Protein AF-A0A2D4FNZ3-F1 (afdb_monomer)

Nearest PDB structures (foldseek):
  5ulm-assembly2_B  TM=9.571E-01  e=1.641E-10  Homo sapiens
  5ulm-assembly1_A  TM=9.533E-01  e=1.560E-10  Homo sapiens
  8qgy-assembly1_A  TM=8.807E-01  e=3.843E-10  Homo sapiens
  8qgy-assembly1_B  TM=9.400E-01  e=7.751E-09  Homo sapiens
  8xwx-assembly1_C  TM=8.201E-01  e=5.763E-02  Homo sapiens

Organism: Micrurus corallinus (NCBI:txid54390)

Solvent-accessible surface area (backbone atoms only — not comparable to full-atom values): 7012 Å² total; per-residue (Å²): 112,40,65,61,51,40,53,50,45,58,53,36,65,71,38,97,85,47,65,64,50,71,36,61,69,46,39,49,53,40,26,52,22,26,47,71,58,58,52,96,63,24,51,63,51,18,48,53,49,50,53,49,43,62,72,74,40,94,78,68,54,44,64,62,35,35,47,55,11,45,50,26,39,52,54,12,53,75,53,71,73,63,41,60,67,33,42,52,51,13,37,54,25,13,46,54,11,24,74,76,45,81,40,70,69,30,37,53,56,29,45,53,46,44,41,75,71,70,49,47,64,92,76,32,66,64,47,49,60,64,76,105

Sequence (132 aa):
DYDAMVKLVETLEMLPTCDLADQHNIKFHYAFALNRRNIMGDREKALQVMLQVLQTCDHPAPDMFCLCGRIYKDIFLDSGYKDNSSRDKAIEWYRKGFELQSTLYSGINLAVLLIVSGQQFETSMELRKIGK

Secondary structure (DSSP, 8-state):
-HHHHHHHHHHHHT-TT--GGGSHHHHHHHHHHHHHH--TTHHHHHHHHHHHHHHH-SS--HHHHHHHHHHHHHHHHHTTS--HHHHHHHHHHHHHHHHH---HHHHHHHHHHHHHTT--TTT-HHHHHHT-

Mean predicted aligned error: 3.09 Å

Radius of gyration: 16.0 Å; Cα contacts (8 Å, |Δi|>4): 142; chains: 1; bounding box: 38×34×42 Å

Structure (mmCIF, N/CA/C/O backbone):
data_AF-A0A2D4FNZ3-F1
#
_entry.id   AF-A0A2D4FNZ3-F1
#
loop_
_atom_site.group_PDB
_atom_site.id
_atom_site.type_symbol
_atom_site.label_atom_id
_atom_site.label_alt_id
_atom_site.label_comp_id
_atom_site.label_asym_id
_atom_site.label_entity_id
_atom_site.label_seq_id
_atom_site.pdbx_PDB_ins_code
_atom_site.Cartn_x
_atom_site.Cartn_y
_atom_site.Cartn_z
_atom_site.occupancy
_atom_site.B_iso_or_equiv
_atom_site.auth_seq_id
_atom_site.auth_comp_id
_atom_site.auth_asym_id
_atom_site.auth_atom_id
_atom_site.pdbx_PDB_model_num
ATOM 1 N N . ASP A 1 1 ? -5.408 -2.444 -19.108 1.00 90.62 1 ASP A N 1
ATOM 2 C CA . ASP A 1 1 ? -4.946 -3.838 -19.050 1.00 90.62 1 ASP A CA 1
ATOM 3 C C . ASP A 1 1 ? -3.740 -3.892 -18.116 1.00 90.62 1 ASP A C 1
ATOM 5 O O . ASP A 1 1 ? -2.716 -3.302 -18.440 1.00 90.62 1 ASP A O 1
ATOM 9 N N . TYR A 1 2 ? -3.892 -4.470 -16.920 1.00 96.38 2 TYR A N 1
ATOM 10 C CA . TYR A 1 2 ? -2.809 -4.511 -15.926 1.00 96.38 2 TYR A CA 1
ATOM 11 C C . TYR A 1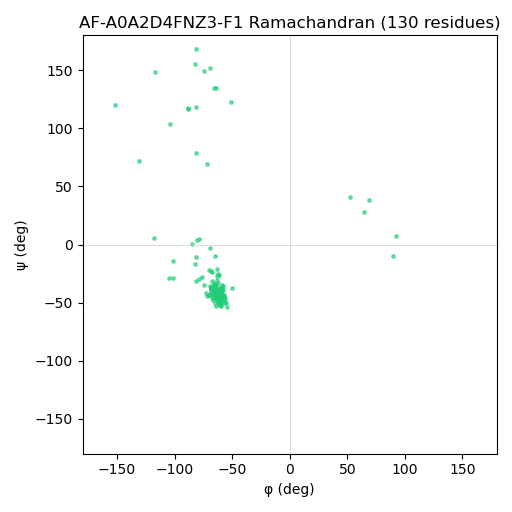 2 ? -1.741 -5.549 -16.264 1.00 96.38 2 TYR A C 1
ATOM 13 O O . TYR A 1 2 ? -0.581 -5.353 -15.915 1.00 96.38 2 TYR A O 1
ATOM 21 N N . ASP A 1 3 ? -2.107 -6.614 -16.978 1.00 96.69 3 ASP A N 1
ATOM 22 C CA . ASP A 1 3 ? -1.149 -7.625 -17.413 1.00 96.69 3 ASP A CA 1
ATOM 23 C C . ASP A 1 3 ? -0.182 -7.041 -18.448 1.00 96.69 3 ASP A C 1
ATOM 25 O O . ASP A 1 3 ? 1.031 -7.201 -18.324 1.00 96.69 3 ASP A O 1
ATOM 29 N N . ALA A 1 4 ? -0.698 -6.252 -19.395 1.00 96.81 4 ALA A N 1
ATOM 30 C CA . ALA A 1 4 ? 0.133 -5.514 -20.343 1.00 96.81 4 ALA A CA 1
ATOM 31 C C . ALA A 1 4 ? 1.091 -4.522 -19.653 1.00 96.81 4 ALA A C 1
ATOM 33 O O . ALA A 1 4 ? 2.252 -4.424 -20.044 1.00 96.81 4 ALA A O 1
ATOM 34 N N . MET A 1 5 ? 0.637 -3.814 -18.608 1.00 97.25 5 MET A N 1
ATOM 35 C CA . MET A 1 5 ? 1.498 -2.905 -17.833 1.00 97.25 5 MET A CA 1
ATOM 36 C C . MET A 1 5 ? 2.624 -3.654 -17.116 1.00 97.25 5 MET A C 1
ATOM 38 O O . MET A 1 5 ? 3.769 -3.213 -17.158 1.00 97.25 5 MET A O 1
ATOM 42 N N . VAL A 1 6 ? 2.307 -4.784 -16.477 1.00 97.44 6 VAL A N 1
ATOM 43 C CA . VAL A 1 6 ? 3.307 -5.614 -15.795 1.00 97.44 6 VAL A CA 1
ATOM 44 C C . VAL A 1 6 ? 4.332 -6.148 -16.793 1.00 97.44 6 VAL A C 1
ATOM 46 O O . VAL A 1 6 ? 5.527 -5.948 -16.593 1.00 97.44 6 VAL A O 1
ATOM 49 N N . LYS A 1 7 ? 3.872 -6.733 -17.907 1.00 97.06 7 LYS A N 1
ATOM 50 C CA . LYS A 1 7 ? 4.746 -7.257 -18.966 1.00 97.06 7 LYS A CA 1
ATOM 51 C C . LYS A 1 7 ? 5.656 -6.190 -19.557 1.00 97.06 7 LYS A C 1
ATOM 53 O O . LYS A 1 7 ? 6.815 -6.478 -19.842 1.00 97.06 7 LYS A O 1
ATOM 58 N N . LEU A 1 8 ? 5.149 -4.970 -19.748 1.00 96.19 8 LEU A N 1
ATOM 59 C CA . LEU A 1 8 ? 5.950 -3.860 -20.255 1.00 96.19 8 LEU A CA 1
ATOM 60 C C . LEU A 1 8 ? 7.123 -3.566 -19.319 1.00 96.19 8 LEU A C 1
ATOM 62 O O . LEU A 1 8 ? 8.260 -3.546 -19.774 1.00 96.19 8 LEU A O 1
ATOM 66 N N . VAL A 1 9 ? 6.858 -3.372 -18.025 1.00 95.69 9 VAL A N 1
ATOM 67 C CA . VAL A 1 9 ? 7.909 -3.032 -17.055 1.00 95.69 9 VAL A CA 1
ATOM 68 C C . VAL A 1 9 ? 8.915 -4.172 -16.910 1.00 95.69 9 VAL A C 1
ATOM 70 O O . VAL A 1 9 ? 10.111 -3.924 -16.994 1.00 95.69 9 VAL A O 1
ATOM 73 N N . GLU A 1 10 ? 8.454 -5.421 -16.816 1.00 95.06 10 GLU A N 1
ATOM 74 C CA . GLU A 1 10 ? 9.342 -6.594 -16.754 1.00 95.06 10 GLU A CA 1
ATOM 75 C C . GLU A 1 10 ? 10.196 -6.741 -18.024 1.00 95.06 10 GLU A C 1
ATOM 77 O O . GLU A 1 10 ? 11.349 -7.160 -17.960 1.00 95.06 10 GLU A O 1
ATOM 82 N N . THR A 1 11 ? 9.670 -6.346 -19.188 1.00 94.50 11 THR A N 1
ATOM 83 C CA . THR A 1 11 ? 10.455 -6.304 -20.431 1.00 94.50 11 THR A CA 1
ATOM 84 C C . THR A 1 11 ? 11.523 -5.215 -20.383 1.00 94.50 11 THR A C 1
ATOM 86 O O . THR A 1 11 ? 12.642 -5.457 -20.826 1.00 94.50 11 THR A O 1
ATOM 89 N N . LEU A 1 12 ? 11.208 -4.035 -19.836 1.00 92.56 12 LEU A N 1
ATOM 90 C CA . LEU A 1 12 ? 12.178 -2.947 -19.676 1.00 92.56 12 LEU A CA 1
ATOM 91 C C . LEU A 1 12 ? 13.308 -3.327 -18.706 1.00 92.56 12 LEU A C 1
ATOM 93 O O . LEU A 1 12 ? 14.458 -3.025 -19.001 1.00 92.56 12 LEU A O 1
ATOM 97 N N . GLU A 1 13 ? 13.008 -4.045 -17.617 1.00 90.69 13 GLU A N 1
ATOM 98 C CA . GLU A 1 13 ? 14.008 -4.545 -16.653 1.00 90.69 13 GLU A CA 1
ATOM 99 C C . GLU A 1 13 ? 15.026 -5.514 -17.287 1.00 90.69 13 GLU A C 1
ATOM 101 O O . GLU A 1 13 ? 16.159 -5.621 -16.821 1.00 90.69 13 GLU A O 1
ATOM 106 N N . MET A 1 14 ? 14.653 -6.215 -18.365 1.00 91.50 14 MET A N 1
ATOM 107 C CA . MET A 1 14 ? 15.557 -7.117 -19.092 1.00 91.50 14 MET A CA 1
ATOM 108 C C . MET A 1 14 ? 16.485 -6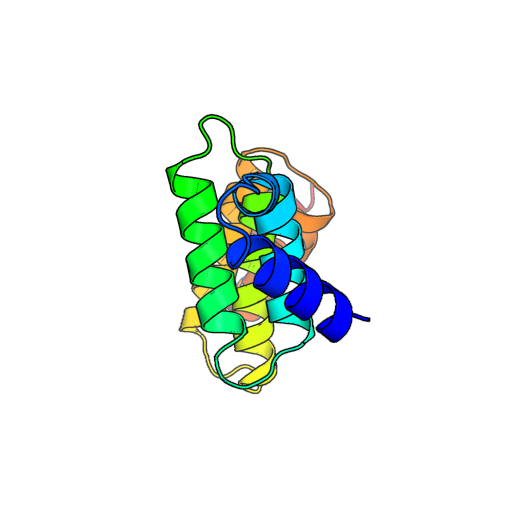.392 -20.079 1.00 91.50 14 MET A C 1
ATOM 110 O O . MET A 1 14 ? 17.400 -7.015 -20.625 1.00 91.50 14 MET A O 1
ATOM 114 N N . LEU A 1 15 ? 16.259 -5.103 -20.355 1.00 90.62 15 LEU A N 1
ATOM 115 C CA . LEU A 1 15 ? 17.065 -4.340 -21.303 1.00 90.62 15 LEU A CA 1
ATOM 116 C C . LEU A 1 15 ? 18.275 -3.723 -20.581 1.00 90.62 15 LEU A C 1
ATOM 118 O O . LEU A 1 15 ? 18.099 -2.836 -19.749 1.00 90.62 15 LEU A O 1
ATOM 122 N N . PRO A 1 16 ? 19.519 -4.103 -20.931 1.00 78.50 16 PRO A N 1
ATOM 123 C CA . PRO A 1 16 ? 20.721 -3.736 -20.173 1.00 78.50 16 PRO A CA 1
ATOM 124 C C . PRO A 1 16 ? 21.045 -2.232 -20.158 1.00 78.50 16 PRO A C 1
ATOM 126 O O . PRO A 1 16 ? 21.933 -1.804 -19.427 1.00 78.50 16 PRO A O 1
ATOM 129 N N . THR A 1 17 ? 20.365 -1.428 -20.975 1.00 79.31 17 THR A N 1
ATOM 130 C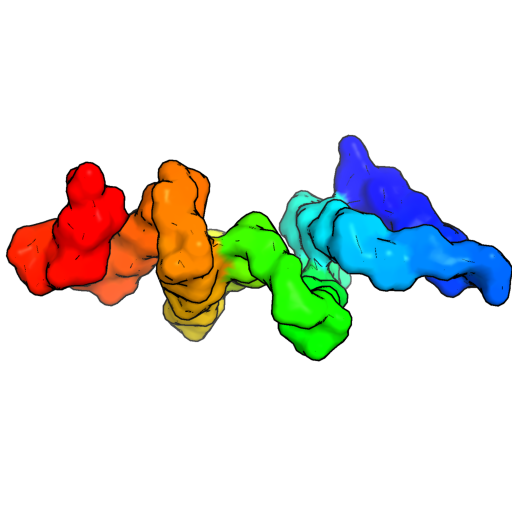 CA . THR A 1 17 ? 20.581 0.019 -21.110 1.00 79.31 17 THR A CA 1
ATOM 131 C C . THR A 1 17 ? 19.359 0.854 -20.719 1.00 79.31 17 THR A C 1
ATOM 133 O O . THR A 1 17 ? 19.372 2.065 -20.929 1.00 79.31 17 THR A O 1
ATOM 136 N N . C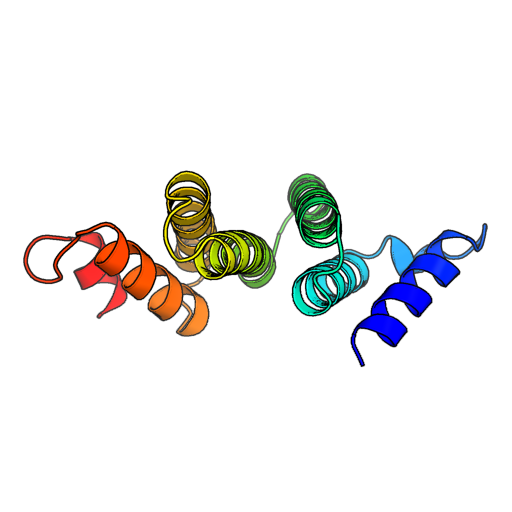YS A 1 18 ? 18.294 0.238 -20.193 1.00 80.25 18 CYS A N 1
ATOM 137 C CA . CYS A 1 18 ? 17.056 0.937 -19.860 1.00 80.25 18 CYS A CA 1
ATOM 138 C C . CYS A 1 18 ? 16.935 1.159 -18.348 1.00 80.25 18 CYS A C 1
ATOM 140 O O . CYS A 1 18 ? 16.562 0.258 -17.607 1.00 80.25 18 CYS A O 1
ATOM 142 N N . ASP A 1 19 ? 17.189 2.386 -17.898 1.00 87.94 19 ASP A N 1
ATOM 143 C CA . ASP A 1 19 ? 16.992 2.819 -16.507 1.00 87.94 19 ASP A CA 1
ATOM 144 C C . ASP A 1 19 ? 15.548 3.271 -16.217 1.00 87.94 19 ASP A C 1
ATOM 146 O O . ASP A 1 19 ? 15.206 3.651 -15.096 1.00 87.94 19 ASP A O 1
ATOM 150 N N . LEU A 1 20 ? 14.661 3.220 -17.218 1.00 88.44 20 LEU A N 1
ATOM 151 C CA . LEU A 1 20 ? 13.279 3.674 -17.086 1.00 88.44 20 LEU A CA 1
ATOM 152 C C . LEU A 1 20 ? 12.524 2.867 -16.022 1.00 88.44 20 LEU A C 1
ATOM 154 O O . LEU A 1 20 ? 11.768 3.441 -15.241 1.00 88.44 20 LEU A O 1
ATOM 158 N N . ALA A 1 21 ? 12.761 1.553 -15.955 1.00 89.06 21 ALA A N 1
ATOM 159 C CA . ALA A 1 21 ? 12.172 0.682 -14.938 1.00 89.06 21 ALA A CA 1
ATOM 160 C C . ALA A 1 21 ? 12.621 1.044 -13.512 1.00 89.06 21 ALA A C 1
ATOM 162 O O . ALA A 1 21 ? 11.913 0.742 -12.550 1.00 89.06 21 ALA A O 1
ATOM 163 N N . ASP A 1 22 ? 13.751 1.744 -13.362 1.00 89.50 22 ASP A N 1
ATOM 164 C CA . ASP A 1 22 ? 14.258 2.160 -12.061 1.00 89.50 22 ASP A CA 1
ATOM 165 C C . ASP A 1 22 ? 13.619 3.433 -11.513 1.00 89.50 22 ASP A C 1
ATOM 167 O O . ASP A 1 22 ? 13.678 3.665 -10.299 1.00 89.50 22 ASP A O 1
ATOM 171 N N . GLN A 1 23 ? 12.955 4.220 -12.363 1.00 93.94 23 GLN A N 1
ATOM 172 C CA . GLN A 1 23 ? 12.310 5.459 -11.948 1.00 93.94 23 GLN A CA 1
ATOM 173 C C . GLN A 1 23 ? 11.166 5.192 -10.956 1.00 93.94 23 GLN A C 1
ATOM 175 O O . GLN A 1 23 ? 10.309 4.329 -11.161 1.00 93.94 23 GLN A O 1
ATOM 180 N N . HIS A 1 24 ? 11.109 5.978 -9.875 1.00 95.38 24 HIS A N 1
ATOM 181 C CA . HIS A 1 24 ? 10.139 5.782 -8.790 1.00 95.38 24 HIS A CA 1
ATOM 182 C C . HIS A 1 24 ? 8.672 5.818 -9.255 1.00 95.38 24 HIS A C 1
ATOM 184 O O . HIS A 1 24 ? 7.847 5.064 -8.744 1.00 95.38 24 HIS A O 1
ATOM 190 N N . ASN A 1 25 ? 8.331 6.661 -10.232 1.00 94.50 25 ASN A N 1
ATOM 191 C CA . ASN A 1 25 ? 6.992 6.728 -10.832 1.00 94.50 25 ASN A CA 1
ATOM 192 C C . ASN A 1 25 ? 6.645 5.459 -11.632 1.00 94.50 25 ASN A C 1
ATOM 194 O O . ASN A 1 25 ? 5.512 4.982 -11.560 1.00 94.50 25 ASN A O 1
ATOM 198 N N . ILE A 1 26 ? 7.609 4.884 -12.357 1.00 96.62 26 ILE A N 1
ATOM 199 C CA . ILE A 1 26 ? 7.425 3.622 -13.081 1.00 96.62 26 ILE A CA 1
ATOM 200 C C . ILE A 1 26 ? 7.239 2.478 -12.084 1.00 96.62 26 ILE A C 1
ATOM 202 O O . ILE A 1 26 ? 6.256 1.746 -12.189 1.00 96.62 26 ILE A O 1
ATOM 206 N N . LYS A 1 27 ? 8.078 2.402 -11.044 1.00 97.38 27 LYS A N 1
ATOM 207 C CA . LYS A 1 27 ? 7.930 1.442 -9.934 1.00 97.38 27 LYS A CA 1
ATOM 208 C C . LYS A 1 27 ? 6.586 1.577 -9.210 1.00 97.38 27 LYS A C 1
ATOM 210 O O . LYS A 1 27 ? 5.952 0.570 -8.902 1.00 97.38 27 LYS A O 1
ATOM 215 N N . PHE A 1 28 ? 6.101 2.802 -9.004 1.00 98.00 28 PHE A N 1
ATOM 216 C CA . PHE A 1 28 ? 4.778 3.062 -8.431 1.00 98.00 28 PHE A CA 1
ATOM 217 C C . PHE A 1 28 ? 3.650 2.475 -9.292 1.00 98.00 28 PHE A C 1
ATOM 219 O O . PHE A 1 28 ? 2.813 1.716 -8.800 1.00 98.00 28 PHE A O 1
ATOM 226 N N . HIS A 1 29 ? 3.629 2.787 -10.592 1.00 98.00 29 HIS A N 1
ATOM 227 C CA . HIS A 1 29 ? 2.605 2.264 -11.500 1.00 98.00 29 HIS A CA 1
ATOM 228 C C . HIS A 1 29 ? 2.724 0.754 -11.714 1.00 98.00 29 HIS A C 1
ATOM 230 O O . HIS A 1 29 ? 1.707 0.078 -11.878 1.00 98.00 29 HIS A O 1
ATOM 236 N N . TYR A 1 30 ? 3.942 0.223 -11.658 1.00 98.38 30 TYR A N 1
ATOM 237 C CA . TYR A 1 30 ? 4.212 -1.203 -11.703 1.00 98.38 30 TYR A CA 1
ATOM 238 C C . TYR A 1 30 ? 3.619 -1.936 -10.496 1.00 98.38 30 TYR A C 1
ATOM 240 O O . TYR A 1 30 ? 2.811 -2.848 -10.667 1.00 98.38 30 TYR A O 1
ATOM 248 N N . ALA A 1 31 ? 3.926 -1.484 -9.277 1.00 98.62 31 ALA A N 1
ATOM 249 C CA . ALA A 1 31 ? 3.356 -2.041 -8.054 1.00 98.62 31 ALA A CA 1
ATOM 250 C C . ALA A 1 31 ? 1.826 -1.916 -8.018 1.00 98.62 31 ALA A C 1
ATOM 252 O O . ALA A 1 31 ? 1.125 -2.836 -7.592 1.00 98.62 31 ALA A O 1
ATOM 253 N N . PHE A 1 32 ? 1.286 -0.803 -8.522 1.00 98.50 32 PHE A N 1
ATOM 254 C CA . PHE A 1 32 ? -0.153 -0.646 -8.692 1.00 98.50 32 PHE A CA 1
ATOM 255 C C . PHE A 1 32 ? -0.736 -1.708 -9.634 1.00 98.50 32 PHE A C 1
ATOM 257 O O . PHE A 1 32 ? -1.737 -2.339 -9.293 1.00 98.50 32 PHE A O 1
ATOM 264 N N . ALA A 1 33 ? -0.119 -1.924 -10.798 1.00 98.62 33 ALA A N 1
ATOM 265 C CA . ALA A 1 33 ? -0.577 -2.911 -11.770 1.00 98.62 33 ALA A CA 1
ATOM 266 C C . ALA A 1 33 ? -0.490 -4.342 -11.222 1.00 98.62 33 ALA A C 1
ATOM 268 O O . ALA A 1 33 ? -1.466 -5.079 -11.349 1.00 98.62 33 ALA A O 1
ATOM 269 N N . LEU A 1 34 ? 0.605 -4.696 -10.540 1.00 98.75 34 LEU A N 1
ATOM 270 C CA . LEU A 1 34 ? 0.758 -5.972 -9.833 1.00 98.75 34 LEU A CA 1
ATOM 271 C C . LEU A 1 34 ? -0.391 -6.196 -8.842 1.00 98.75 34 LEU A C 1
ATOM 273 O O . LEU A 1 34 ? -1.126 -7.173 -8.950 1.00 98.75 34 LEU A O 1
ATOM 277 N N . ASN A 1 35 ? -0.638 -5.246 -7.936 1.00 98.62 35 ASN A N 1
ATOM 278 C CA . ASN A 1 35 ? -1.717 -5.379 -6.954 1.00 98.62 35 ASN A CA 1
ATOM 279 C C . ASN A 1 35 ? -3.103 -5.549 -7.599 1.00 98.62 35 ASN A C 1
ATOM 281 O O . ASN A 1 35 ? -3.964 -6.242 -7.061 1.00 98.62 35 ASN A O 1
ATOM 285 N N . ARG A 1 36 ? -3.338 -4.900 -8.746 1.00 98.19 36 ARG A N 1
ATOM 286 C CA . ARG A 1 36 ? -4.607 -5.009 -9.473 1.00 98.19 36 ARG A CA 1
ATOM 287 C C . ARG A 1 36 ? -4.731 -6.289 -10.292 1.00 98.19 36 ARG A C 1
ATOM 289 O O . ARG A 1 36 ? -5.859 -6.741 -10.476 1.00 98.19 36 ARG A O 1
ATOM 296 N N . ARG A 1 37 ? -3.621 -6.844 -10.784 1.00 98.31 37 ARG A N 1
ATOM 297 C CA . ARG A 1 37 ? -3.583 -8.124 -11.501 1.00 98.31 37 ARG A CA 1
ATOM 298 C C . ARG A 1 37 ? -3.798 -9.296 -10.542 1.00 98.31 37 ARG A C 1
ATOM 300 O O . ARG A 1 37 ? -4.593 -10.172 -10.862 1.00 98.31 37 ARG A O 1
ATOM 307 N N . ASN A 1 38 ? -3.174 -9.253 -9.363 1.00 97.56 38 ASN A N 1
ATOM 308 C CA . ASN A 1 38 ? -3.411 -10.172 -8.245 1.00 97.56 38 ASN A CA 1
ATOM 309 C C . ASN A 1 38 ? -3.325 -11.664 -8.624 1.00 97.56 38 ASN A C 1
ATOM 311 O O . ASN A 1 38 ? -4.138 -12.474 -8.176 1.00 97.56 38 ASN A O 1
ATOM 315 N N . ILE A 1 39 ? -2.354 -12.042 -9.460 1.00 96.88 39 ILE A N 1
ATOM 316 C CA . ILE A 1 39 ? -1.960 -13.454 -9.558 1.00 96.88 39 ILE A CA 1
ATOM 317 C C . ILE A 1 39 ? -1.007 -13.807 -8.406 1.00 96.88 39 ILE A C 1
ATOM 319 O O . ILE A 1 39 ? -0.532 -12.933 -7.681 1.00 96.88 39 ILE A O 1
ATOM 323 N N . MET A 1 40 ? -0.739 -15.099 -8.210 1.00 96.88 40 MET A N 1
ATOM 324 C CA . MET A 1 40 ? 0.121 -15.586 -7.124 1.00 96.88 40 MET A CA 1
ATOM 325 C C . MET A 1 40 ? 1.474 -14.849 -7.097 1.00 96.88 40 MET A C 1
ATOM 327 O O . MET A 1 40 ? 2.206 -14.875 -8.082 1.00 96.88 40 MET A O 1
ATOM 331 N N . GLY A 1 41 ? 1.800 -14.214 -5.965 1.00 97.00 41 GLY A N 1
ATOM 332 C CA . GLY A 1 41 ? 3.050 -13.474 -5.755 1.00 97.00 41 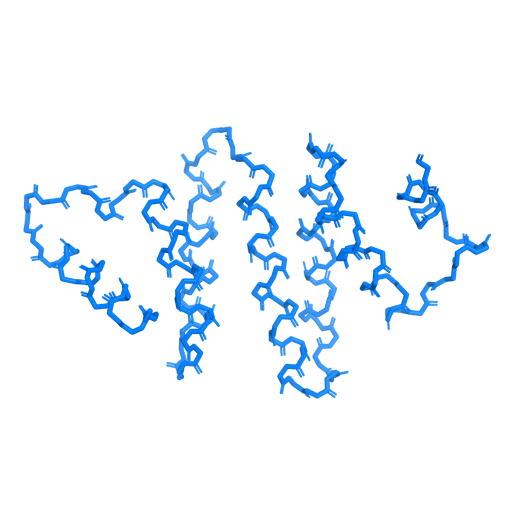GLY A CA 1
ATOM 333 C C . GLY A 1 41 ? 3.014 -11.987 -6.136 1.00 97.00 41 GLY A C 1
ATOM 334 O O . GLY A 1 41 ? 3.953 -11.255 -5.814 1.00 97.00 41 GLY A O 1
ATOM 335 N N . ASP A 1 42 ? 1.960 -11.508 -6.806 1.00 98.50 42 ASP A N 1
ATOM 336 C CA . ASP A 1 42 ? 1.906 -10.123 -7.286 1.00 98.50 42 ASP A CA 1
ATOM 337 C C . ASP A 1 42 ? 1.903 -9.104 -6.149 1.00 98.50 42 ASP A C 1
ATOM 339 O O . ASP A 1 42 ? 2.573 -8.075 -6.234 1.00 98.50 42 ASP A O 1
ATOM 343 N N . ARG A 1 43 ? 1.137 -9.354 -5.085 1.00 98.19 43 ARG A N 1
ATOM 344 C CA . ARG A 1 43 ? 0.997 -8.393 -3.984 1.00 98.19 43 ARG A CA 1
ATOM 345 C C . ARG A 1 43 ? 2.239 -8.344 -3.112 1.00 98.19 43 ARG A C 1
ATOM 347 O O . ARG A 1 43 ? 2.622 -7.265 -2.666 1.00 98.19 43 ARG A O 1
ATOM 354 N N . GLU A 1 44 ? 2.898 -9.479 -2.926 1.00 98.12 44 GLU A N 1
ATOM 355 C CA . GLU A 1 44 ? 4.199 -9.573 -2.275 1.00 98.12 44 GLU A CA 1
ATOM 356 C C . GLU A 1 44 ? 5.244 -8.775 -3.065 1.00 98.12 44 GLU A C 1
ATOM 358 O O . GLU A 1 44 ? 5.931 -7.926 -2.490 1.00 98.12 44 GLU A O 1
ATOM 363 N N . LYS A 1 45 ? 5.297 -8.959 -4.394 1.00 98.44 45 LYS A N 1
ATOM 364 C CA . LYS A 1 45 ? 6.184 -8.189 -5.282 1.00 98.44 45 LYS A CA 1
ATOM 365 C C . LYS A 1 45 ? 5.842 -6.696 -5.265 1.00 98.44 45 LYS A C 1
ATOM 367 O O . LYS A 1 45 ? 6.741 -5.865 -5.156 1.00 98.44 45 LYS A O 1
ATOM 372 N N . ALA A 1 46 ? 4.558 -6.335 -5.298 1.00 98.75 46 ALA A N 1
ATOM 373 C CA . ALA A 1 46 ? 4.107 -4.945 -5.233 1.00 98.75 46 ALA A CA 1
ATOM 374 C C . ALA A 1 46 ? 4.551 -4.254 -3.935 1.00 98.75 46 ALA A C 1
ATOM 376 O O . ALA A 1 46 ? 5.037 -3.122 -3.972 1.00 98.75 46 ALA A O 1
ATOM 377 N N . LEU A 1 47 ? 4.426 -4.938 -2.791 1.00 98.44 47 LEU A N 1
ATOM 378 C CA . LEU A 1 47 ? 4.911 -4.431 -1.507 1.00 98.44 47 LEU A CA 1
ATOM 379 C C . LEU A 1 47 ? 6.427 -4.275 -1.506 1.00 98.44 47 LEU A C 1
ATOM 381 O O . LEU A 1 47 ? 6.914 -3.230 -1.090 1.00 98.44 47 LEU A O 1
ATOM 385 N N . GLN A 1 48 ? 7.171 -5.271 -1.991 1.00 98.38 48 GLN A N 1
ATOM 386 C CA . GLN A 1 48 ? 8.630 -5.195 -2.066 1.00 98.38 48 GLN A CA 1
ATOM 387 C C . GLN A 1 48 ? 9.087 -3.974 -2.875 1.00 98.38 48 GLN A C 1
ATOM 389 O O . GLN A 1 48 ? 9.913 -3.197 -2.395 1.00 98.38 48 GLN A O 1
ATOM 394 N N . VAL A 1 49 ? 8.505 -3.769 -4.061 1.00 98.12 49 VAL A N 1
ATOM 395 C CA . VAL A 1 49 ? 8.811 -2.623 -4.929 1.00 98.12 49 VAL A CA 1
ATOM 396 C C . VAL A 1 49 ? 8.509 -1.305 -4.216 1.00 98.12 49 VAL A C 1
ATOM 398 O O . VAL A 1 49 ? 9.355 -0.413 -4.184 1.00 98.12 49 VAL A O 1
ATOM 401 N N . MET A 1 50 ? 7.332 -1.171 -3.599 1.00 98.44 50 MET A N 1
ATOM 402 C CA . MET A 1 50 ? 6.957 0.077 -2.930 1.00 98.44 50 MET A CA 1
ATOM 403 C C . MET A 1 50 ? 7.782 0.371 -1.682 1.00 98.44 50 MET A C 1
ATOM 405 O O . MET A 1 50 ? 8.128 1.526 -1.441 1.00 98.44 50 MET A O 1
ATOM 409 N N . LEU A 1 51 ? 8.128 -0.650 -0.898 1.00 97.88 51 LEU A N 1
ATOM 410 C CA . LEU A 1 51 ? 9.005 -0.485 0.258 1.00 97.88 51 LEU A CA 1
ATOM 411 C C . LEU A 1 51 ? 10.404 -0.037 -0.170 1.00 97.88 51 LEU A C 1
ATOM 413 O O . LEU A 1 51 ? 10.969 0.836 0.482 1.00 97.88 51 LEU A O 1
ATOM 417 N N . GLN A 1 52 ? 10.929 -0.563 -1.280 1.00 96.81 52 GLN A N 1
ATOM 418 C CA . GLN A 1 52 ? 12.195 -0.099 -1.844 1.00 96.81 52 GLN A CA 1
ATOM 419 C C . GLN A 1 52 ? 12.104 1.364 -2.298 1.00 96.81 52 GLN A C 1
ATOM 421 O O . GLN A 1 52 ? 12.959 2.160 -1.926 1.00 96.81 52 GLN A O 1
ATOM 426 N N . VAL A 1 53 ? 11.045 1.747 -3.025 1.00 9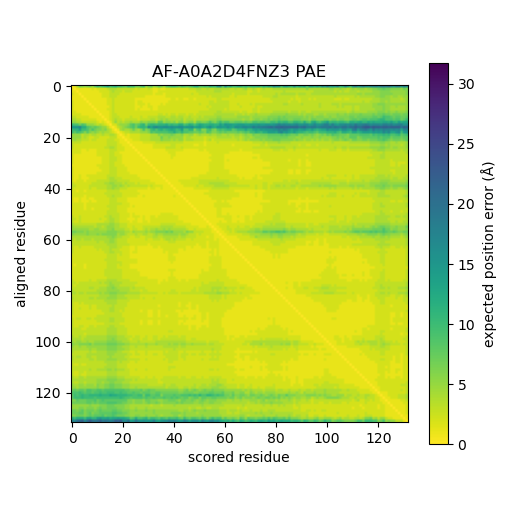6.56 53 VAL A N 1
ATOM 427 C CA . VAL A 1 53 ? 10.824 3.146 -3.445 1.00 96.56 53 VAL A CA 1
ATOM 428 C C . VAL A 1 53 ? 10.785 4.088 -2.240 1.00 96.56 53 VAL A C 1
ATOM 430 O O . VAL A 1 53 ? 11.399 5.149 -2.268 1.00 96.56 53 VAL A O 1
ATOM 433 N N . LEU A 1 54 ? 10.098 3.705 -1.163 1.00 96.44 54 LEU A N 1
ATOM 434 C CA . LEU A 1 54 ? 10.006 4.513 0.056 1.00 96.44 54 LEU A CA 1
ATOM 435 C C . LEU A 1 54 ? 11.325 4.590 0.843 1.00 96.44 54 LEU A C 1
ATOM 437 O O . LEU A 1 54 ? 11.490 5.511 1.635 1.00 96.44 54 LEU A O 1
ATOM 441 N N . GLN A 1 55 ? 12.246 3.642 0.650 1.00 95.00 55 GLN A N 1
ATOM 442 C CA . GLN A 1 55 ? 13.589 3.683 1.238 1.00 95.00 55 GLN A CA 1
ATOM 443 C C . GLN A 1 55 ? 14.553 4.568 0.439 1.00 95.00 55 GLN A C 1
ATOM 445 O O . GLN A 1 55 ? 15.463 5.142 1.030 1.00 95.00 55 GLN A O 1
ATOM 450 N N . THR A 1 56 ? 14.381 4.664 -0.883 1.00 94.44 56 THR A N 1
ATOM 451 C CA . THR A 1 56 ? 15.307 5.381 -1.779 1.00 94.44 56 THR A CA 1
ATOM 452 C C . THR A 1 56 ? 14.820 6.764 -2.200 1.00 94.44 56 THR A C 1
ATOM 454 O O . THR A 1 56 ? 15.592 7.542 -2.754 1.00 94.44 56 THR A O 1
ATOM 457 N N . CYS A 1 57 ? 13.543 7.083 -1.994 1.00 93.75 57 CYS A N 1
ATOM 458 C CA . CYS A 1 57 ? 12.987 8.391 -2.312 1.00 93.75 57 CYS A CA 1
ATOM 459 C C . CYS A 1 57 ? 13.140 9.343 -1.120 1.00 93.75 57 CYS A C 1
ATOM 461 O O . CYS A 1 57 ? 12.531 9.117 -0.080 1.00 93.75 57 CYS A O 1
ATOM 463 N N . ASP A 1 58 ? 13.895 10.433 -1.295 1.00 92.38 58 ASP A N 1
ATOM 464 C CA . ASP A 1 58 ? 14.114 11.440 -0.242 1.00 92.38 58 ASP A CA 1
ATOM 465 C C . ASP A 1 58 ? 12.813 12.124 0.213 1.00 92.38 58 ASP A C 1
ATOM 467 O O . ASP A 1 58 ? 12.628 12.422 1.390 1.00 92.38 58 ASP A O 1
ATOM 471 N N . HIS A 1 59 ? 11.904 12.379 -0.734 1.00 93.75 59 HIS A N 1
ATOM 472 C CA . HIS A 1 59 ? 10.652 13.106 -0.510 1.00 93.75 59 HIS A CA 1
ATOM 473 C C . HIS A 1 59 ? 9.472 12.333 -1.119 1.00 93.75 59 HIS A C 1
ATOM 475 O O . HIS A 1 59 ? 8.937 12.727 -2.161 1.00 93.75 59 HIS A O 1
ATOM 481 N N . PRO A 1 60 ? 9.073 11.201 -0.513 1.00 95.25 60 PRO A N 1
ATOM 482 C CA . PRO A 1 60 ? 8.005 10.370 -1.044 1.00 95.25 60 PRO A CA 1
ATOM 483 C C . PRO A 1 60 ? 6.667 11.109 -0.992 1.00 95.25 60 PRO A C 1
ATOM 485 O O . PRO A 1 60 ? 6.297 11.699 0.023 1.00 95.25 60 PRO A O 1
ATOM 488 N N . ALA A 1 61 ? 5.912 11.048 -2.088 1.00 95.56 61 ALA A N 1
ATOM 489 C CA . ALA A 1 61 ? 4.583 11.645 -2.152 1.00 95.56 61 ALA A CA 1
ATOM 490 C C . ALA A 1 61 ? 3.580 10.874 -1.264 1.00 95.56 61 ALA A C 1
ATOM 492 O O . ALA A 1 61 ? 3.710 9.652 -1.120 1.00 95.56 61 ALA A O 1
ATOM 493 N N . PRO A 1 62 ? 2.523 11.528 -0.740 1.00 96.62 62 PRO A N 1
ATOM 494 C CA . PRO A 1 62 ? 1.471 10.871 0.047 1.00 96.62 62 PRO A CA 1
ATOM 495 C C . PRO A 1 62 ? 0.886 9.624 -0.628 1.00 96.62 62 PRO A C 1
ATOM 497 O O . PRO A 1 62 ? 0.633 8.612 0.030 1.00 96.62 62 PRO A O 1
ATOM 500 N N . ASP A 1 63 ? 0.736 9.660 -1.953 1.00 96.81 63 ASP A N 1
ATOM 501 C CA . ASP A 1 63 ? 0.198 8.552 -2.742 1.00 96.81 63 ASP A CA 1
ATOM 502 C C . ASP A 1 63 ? 1.066 7.291 -2.675 1.00 96.81 63 ASP A C 1
ATOM 504 O O . ASP A 1 63 ? 0.528 6.184 -2.710 1.00 96.81 63 ASP A O 1
ATOM 508 N N . MET A 1 64 ? 2.386 7.428 -2.507 1.00 98.06 64 MET A N 1
ATOM 509 C CA . MET A 1 64 ? 3.296 6.287 -2.359 1.00 98.06 64 MET A CA 1
ATOM 510 C C . MET A 1 64 ? 3.005 5.517 -1.064 1.00 98.06 64 MET A C 1
ATOM 512 O O . MET A 1 64 ? 2.907 4.290 -1.083 1.00 98.06 64 MET A O 1
ATOM 516 N N . PHE A 1 65 ? 2.757 6.226 0.043 1.00 98.38 65 PHE A N 1
ATOM 517 C CA . PHE A 1 65 ? 2.297 5.613 1.295 1.00 98.38 65 PHE A CA 1
ATOM 518 C C . PHE A 1 65 ? 0.908 4.993 1.132 1.00 98.38 65 PHE A C 1
ATOM 520 O O . PHE A 1 65 ? 0.662 3.863 1.557 1.00 98.38 65 PHE A O 1
ATOM 527 N N . CYS A 1 66 ? -0.004 5.707 0.470 1.00 98.44 66 CYS A N 1
ATOM 528 C CA . CYS A 1 66 ? -1.367 5.229 0.277 1.00 98.44 66 CYS A CA 1
ATOM 529 C C . CYS A 1 66 ? -1.448 4.003 -0.644 1.00 98.44 66 CYS A C 1
ATOM 531 O O . CYS A 1 66 ? -2.406 3.235 -0.536 1.00 98.44 66 CYS A O 1
ATOM 533 N N . LEU A 1 67 ? -0.469 3.783 -1.528 1.00 98.75 67 LEU A N 1
ATOM 534 C CA . LEU A 1 67 ? -0.373 2.556 -2.316 1.00 98.75 67 LEU A CA 1
ATOM 535 C C . LEU A 1 67 ? 0.004 1.357 -1.439 1.00 98.75 67 LEU A C 1
ATOM 537 O O . LEU A 1 67 ? -0.665 0.331 -1.536 1.00 98.75 67 LEU A O 1
ATOM 541 N N . CYS A 1 68 ? 0.961 1.490 -0.514 1.00 98.69 68 CYS A N 1
ATOM 542 C CA . CYS A 1 68 ? 1.213 0.453 0.498 1.00 98.69 68 CYS A CA 1
ATOM 543 C C . CYS A 1 68 ? -0.054 0.151 1.312 1.00 98.69 68 CYS A C 1
ATOM 545 O O . CYS A 1 68 ? -0.425 -1.012 1.477 1.00 98.69 68 CYS A O 1
ATOM 547 N N . GLY A 1 69 ? -0.762 1.197 1.756 1.00 98.69 69 GLY A N 1
ATOM 548 C CA . GLY A 1 69 ? -2.031 1.059 2.475 1.00 98.69 69 GLY A CA 1
ATOM 549 C C . GLY A 1 69 ? -3.092 0.325 1.658 1.00 98.69 69 GLY A C 1
ATOM 550 O O . GLY A 1 69 ? -3.774 -0.560 2.172 1.00 98.69 69 GLY A O 1
ATOM 551 N N . ARG A 1 70 ? -3.187 0.626 0.359 1.00 98.81 70 ARG A N 1
ATOM 552 C CA . ARG A 1 70 ? -4.100 -0.054 -0.562 1.00 98.81 70 ARG A CA 1
ATOM 553 C C . ARG A 1 70 ? -3.760 -1.528 -0.734 1.00 98.81 70 ARG A C 1
ATOM 555 O O . ARG A 1 70 ? -4.681 -2.332 -0.698 1.00 98.81 70 ARG A O 1
ATOM 562 N N . ILE A 1 71 ? -2.488 -1.882 -0.912 1.00 98.81 71 ILE A N 1
ATOM 563 C CA . ILE A 1 71 ? -2.089 -3.283 -1.105 1.00 98.81 71 ILE A CA 1
ATOM 564 C C . ILE A 1 71 ? -2.463 -4.103 0.133 1.00 98.81 71 ILE A C 1
ATOM 566 O O . ILE A 1 71 ? -3.147 -5.114 0.013 1.00 98.81 71 ILE A O 1
ATOM 570 N N . TYR A 1 72 ? -2.120 -3.624 1.332 1.00 98.88 72 TYR A N 1
ATOM 571 C CA . TYR A 1 72 ? -2.512 -4.292 2.576 1.00 98.88 72 TYR A CA 1
ATOM 572 C C . TYR A 1 72 ? -4.030 -4.350 2.778 1.00 98.88 72 TYR A C 1
ATOM 574 O O . TYR A 1 72 ? -4.556 -5.373 3.217 1.00 98.88 72 TYR A O 1
ATOM 582 N N . LYS A 1 73 ? -4.758 -3.287 2.419 1.00 98.75 73 LYS A N 1
ATOM 583 C CA . LYS A 1 73 ? -6.223 -3.296 2.447 1.00 98.75 73 LYS A CA 1
ATOM 584 C C . LYS A 1 73 ? -6.785 -4.363 1.509 1.00 98.75 73 LYS A C 1
ATOM 586 O O . LYS A 1 73 ? -7.677 -5.097 1.911 1.00 98.75 73 LYS A O 1
ATOM 591 N N . ASP A 1 74 ? -6.270 -4.464 0.288 1.00 98.62 74 ASP A N 1
ATOM 592 C CA . ASP A 1 74 ? -6.738 -5.434 -0.701 1.00 98.62 74 ASP A CA 1
ATOM 593 C C . ASP A 1 74 ? -6.420 -6.882 -0.246 1.00 98.62 74 ASP A C 1
ATOM 595 O O . ASP A 1 74 ? -7.272 -7.755 -0.387 1.00 98.62 74 ASP A O 1
ATOM 599 N N . ILE A 1 75 ? -5.273 -7.127 0.414 1.00 98.56 75 ILE A N 1
ATOM 600 C CA . ILE A 1 75 ? -4.968 -8.413 1.089 1.00 98.56 75 ILE A CA 1
ATOM 601 C C . ILE A 1 75 ? -6.006 -8.724 2.177 1.00 98.56 75 ILE A C 1
ATOM 603 O O . ILE A 1 75 ? -6.550 -9.827 2.234 1.00 98.56 75 ILE A O 1
ATOM 607 N N . PHE A 1 76 ? -6.311 -7.747 3.035 1.00 98.62 76 PHE A N 1
ATOM 608 C CA . PHE A 1 76 ? -7.316 -7.904 4.085 1.00 98.62 76 PHE A CA 1
ATOM 609 C C . PHE A 1 76 ? -8.705 -8.227 3.511 1.00 98.62 76 PHE A C 1
ATOM 611 O O . PHE A 1 76 ? -9.373 -9.139 4.006 1.00 98.62 76 PHE A O 1
ATOM 618 N N . LEU A 1 77 ? -9.128 -7.533 2.452 1.00 98.00 77 LEU A N 1
ATOM 619 C CA . LEU A 1 77 ? -10.406 -7.788 1.783 1.00 98.00 77 LEU A CA 1
ATOM 620 C C . LEU A 1 77 ? -10.462 -9.201 1.187 1.00 98.00 77 LEU A C 1
ATOM 622 O O . LEU A 1 77 ? -11.411 -9.935 1.459 1.00 98.00 77 LEU A O 1
ATOM 626 N N . ASP A 1 78 ? -9.426 -9.616 0.458 1.00 97.12 78 ASP A N 1
ATOM 627 C CA . ASP A 1 78 ? -9.380 -10.936 -0.181 1.00 97.12 78 ASP A CA 1
ATOM 628 C C . ASP A 1 78 ? -9.277 -12.087 0.829 1.00 97.12 78 ASP A C 1
ATOM 630 O O . ASP A 1 78 ? -9.714 -13.202 0.549 1.00 97.12 78 ASP A O 1
ATOM 634 N N . SER A 1 79 ? -8.780 -11.820 2.042 1.00 97.44 79 SER A N 1
ATOM 635 C CA . SER A 1 79 ? -8.818 -12.783 3.153 1.00 97.44 79 SER A CA 1
ATOM 636 C C . SER A 1 79 ? -10.233 -13.038 3.705 1.00 97.44 79 SER A C 1
ATOM 638 O O . SER A 1 79 ? -10.409 -13.836 4.630 1.00 97.44 79 SER A O 1
ATOM 640 N N . GLY A 1 80 ? -11.252 -12.341 3.186 1.00 97.69 80 GLY A N 1
ATOM 641 C CA . GLY A 1 80 ? -12.606 -12.355 3.730 1.00 97.69 80 GLY A CA 1
ATOM 642 C C . GLY A 1 80 ? -12.682 -11.663 5.089 1.00 97.69 80 GLY A C 1
ATOM 643 O O . GLY A 1 80 ? -13.379 -12.148 5.978 1.00 97.69 80 GLY A O 1
ATOM 644 N N . TYR A 1 81 ? -11.942 -10.560 5.252 1.00 97.50 81 TYR A N 1
ATOM 645 C CA . TYR A 1 81 ? -11.863 -9.765 6.483 1.00 97.50 81 TYR A CA 1
ATOM 646 C C . TYR A 1 81 ? -11.251 -10.501 7.690 1.00 97.50 81 TYR A C 1
ATOM 648 O O . TYR A 1 81 ? -11.578 -10.196 8.836 1.00 97.50 81 TYR A O 1
ATOM 656 N N . LYS A 1 82 ? -10.372 -11.484 7.455 1.00 97.75 82 LYS A N 1
ATOM 657 C CA . LYS A 1 82 ? -9.766 -12.311 8.516 1.00 97.75 82 LYS A CA 1
ATOM 658 C C . LYS A 1 82 ? -8.340 -11.898 8.869 1.00 97.75 82 LYS A C 1
ATOM 660 O O . LYS A 1 82 ? -7.920 -12.082 10.010 1.00 97.75 82 LYS A O 1
ATOM 665 N N . ASP A 1 83 ? -7.595 -11.339 7.918 1.00 98.31 83 ASP A N 1
ATOM 666 C CA . ASP A 1 83 ? -6.217 -10.900 8.135 1.00 98.31 83 ASP A CA 1
ATOM 667 C C . ASP A 1 83 ? -6.159 -9.515 8.801 1.00 98.31 83 ASP A C 1
ATOM 669 O O . ASP A 1 83 ? -5.920 -8.479 8.171 1.00 98.31 83 ASP A O 1
ATOM 673 N N . ASN A 1 84 ? -6.370 -9.505 10.116 1.00 98.38 84 ASN A N 1
ATOM 674 C CA . ASN A 1 84 ? -6.270 -8.290 10.922 1.00 98.38 84 ASN A CA 1
ATOM 675 C C . ASN A 1 84 ? -4.860 -7.676 10.899 1.00 98.38 84 ASN A C 1
ATOM 677 O O . ASN A 1 84 ? -4.740 -6.465 11.057 1.00 98.38 84 ASN A O 1
ATOM 681 N N . SER A 1 85 ? -3.802 -8.461 10.653 1.00 98.50 85 SER A N 1
ATOM 682 C CA . SER A 1 85 ? -2.444 -7.912 10.546 1.00 98.50 85 SER A CA 1
ATOM 683 C C . SER A 1 85 ? -2.319 -7.015 9.317 1.00 98.50 85 SER A C 1
ATOM 685 O O . SER A 1 85 ? -1.802 -5.902 9.413 1.00 98.50 85 SER A O 1
ATOM 687 N N . SER A 1 86 ? -2.849 -7.456 8.175 1.00 98.62 86 SER A N 1
ATOM 688 C CA . SER A 1 86 ? -2.906 -6.625 6.972 1.00 98.62 86 SER A CA 1
ATOM 689 C C . SER A 1 86 ? -3.822 -5.415 7.149 1.00 98.62 86 SER A C 1
ATOM 691 O O . SER A 1 86 ? -3.456 -4.319 6.729 1.00 98.62 86 SER A O 1
ATOM 693 N N . ARG A 1 87 ? -4.964 -5.552 7.839 1.00 98.75 87 ARG A N 1
ATOM 694 C CA . ARG A 1 87 ? -5.806 -4.394 8.198 1.00 98.75 87 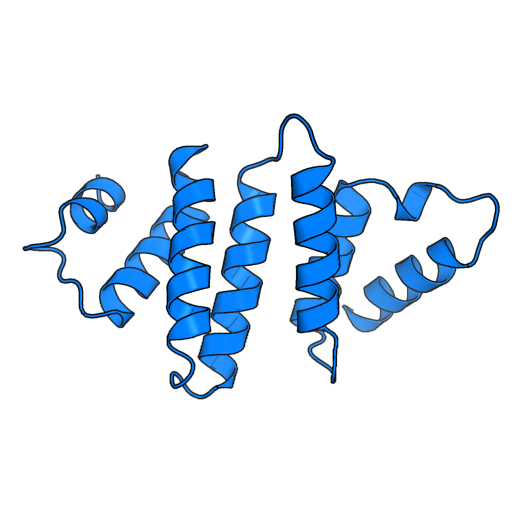ARG A CA 1
ATOM 695 C C . ARG A 1 87 ? -5.007 -3.345 8.977 1.00 98.75 87 ARG A C 1
ATOM 697 O O . ARG A 1 87 ? -5.032 -2.170 8.617 1.00 98.75 87 ARG A O 1
ATOM 704 N N . ASP A 1 88 ? -4.292 -3.761 10.016 1.00 98.75 88 ASP A N 1
ATOM 705 C CA . ASP A 1 88 ? -3.577 -2.841 10.902 1.00 98.75 88 ASP A CA 1
ATOM 706 C C . ASP A 1 88 ? -2.396 -2.171 10.180 1.00 98.75 88 ASP A C 1
ATOM 708 O O . ASP A 1 88 ? -2.216 -0.956 10.276 1.00 98.75 88 ASP A O 1
ATOM 712 N N . LYS A 1 89 ? -1.678 -2.909 9.324 1.00 98.75 89 LYS A N 1
ATOM 713 C CA . LYS A 1 89 ? -0.666 -2.324 8.429 1.00 98.75 89 LYS A CA 1
ATOM 714 C C . LYS A 1 89 ? -1.273 -1.326 7.443 1.00 98.75 89 LYS A C 1
ATOM 716 O O . LYS A 1 89 ? -0.679 -0.280 7.188 1.00 98.75 89 LYS A O 1
ATOM 721 N N . ALA A 1 90 ? -2.452 -1.611 6.888 1.00 98.81 90 ALA A N 1
ATOM 722 C CA . ALA A 1 90 ? -3.136 -0.670 6.006 1.00 98.81 90 ALA A CA 1
ATOM 723 C C . ALA A 1 90 ? -3.454 0.646 6.735 1.00 98.81 90 ALA A C 1
ATOM 725 O O . ALA A 1 90 ? -3.205 1.719 6.182 1.00 98.81 90 ALA A O 1
ATOM 726 N N . ILE A 1 91 ? -3.929 0.568 7.985 1.00 98.81 91 ILE A N 1
ATOM 727 C CA . ILE A 1 91 ? -4.161 1.735 8.851 1.00 98.81 91 ILE A CA 1
ATOM 728 C C . ILE A 1 91 ? -2.870 2.540 9.020 1.00 98.81 91 ILE A C 1
ATOM 730 O O . ILE A 1 91 ? -2.878 3.747 8.796 1.00 98.81 91 ILE A O 1
ATOM 734 N N . GLU A 1 92 ? -1.755 1.894 9.368 1.00 98.62 92 GLU A N 1
ATOM 735 C CA . GLU A 1 92 ? -0.464 2.574 9.540 1.00 98.62 92 GLU A CA 1
ATOM 736 C C . GLU A 1 92 ? -0.020 3.329 8.280 1.00 98.62 92 GLU A C 1
ATOM 738 O O . GLU A 1 92 ? 0.417 4.478 8.361 1.00 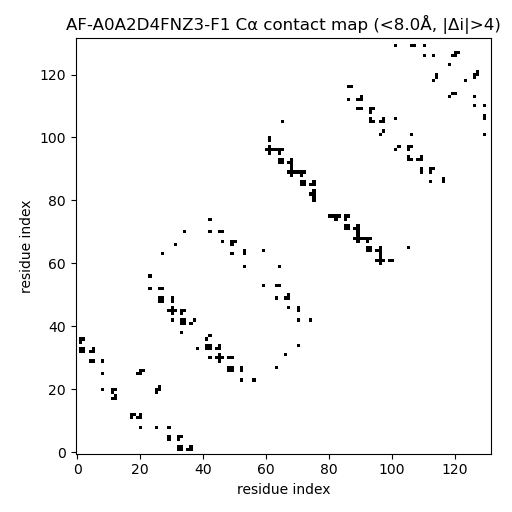98.62 92 GLU A O 1
ATOM 743 N N . TRP A 1 93 ? -0.152 2.714 7.105 1.00 98.69 93 TRP A N 1
ATOM 744 C CA . TRP A 1 93 ? 0.251 3.336 5.844 1.00 98.69 93 TRP A CA 1
ATOM 745 C C . TRP A 1 93 ? -0.658 4.489 5.424 1.00 98.69 93 TRP A C 1
ATOM 747 O O . TRP A 1 93 ? -0.159 5.539 5.015 1.00 98.69 93 TRP A O 1
ATOM 757 N N . TYR A 1 94 ? -1.978 4.333 5.552 1.00 98.69 94 TYR A N 1
ATOM 758 C CA . TYR A 1 94 ? -2.902 5.432 5.279 1.00 98.69 94 TYR A CA 1
ATOM 759 C C . TYR A 1 94 ? -2.735 6.579 6.279 1.00 98.69 94 TYR A C 1
ATOM 761 O O . TYR A 1 94 ? -2.815 7.736 5.869 1.00 98.69 94 TYR A O 1
ATOM 769 N N . ARG A 1 95 ? -2.425 6.281 7.548 1.00 98.38 95 ARG A N 1
ATOM 770 C CA . ARG A 1 95 ? -2.085 7.288 8.561 1.00 98.38 95 ARG A CA 1
ATOM 771 C C . ARG A 1 95 ? -0.863 8.100 8.148 1.00 98.38 95 ARG A C 1
ATOM 773 O O . ARG A 1 95 ? -0.965 9.319 8.101 1.00 98.38 95 ARG A O 1
ATOM 780 N N . LYS A 1 96 ? 0.236 7.451 7.743 1.00 97.88 96 LYS A N 1
ATOM 781 C CA . LYS A 1 96 ? 1.436 8.146 7.232 1.00 97.88 96 LYS A CA 1
ATOM 782 C C . LYS A 1 96 ? 1.119 9.057 6.043 1.00 97.88 96 LYS A C 1
ATOM 784 O O . LYS A 1 96 ? 1.540 10.209 6.018 1.00 97.88 96 LYS A O 1
ATOM 789 N N . GLY A 1 97 ? 0.346 8.560 5.073 1.00 97.69 97 GLY A N 1
ATOM 790 C CA . GLY A 1 97 ? -0.075 9.360 3.920 1.00 97.69 97 GLY A CA 1
ATOM 791 C C . GLY A 1 97 ? -0.935 10.566 4.316 1.00 97.69 97 GLY A C 1
ATOM 792 O O . GLY A 1 97 ? -0.726 11.661 3.804 1.00 97.69 97 GLY A O 1
ATOM 793 N N . PHE A 1 98 ? -1.871 10.380 5.251 1.00 97.50 98 PHE A N 1
ATOM 794 C CA . PHE A 1 98 ? -2.745 11.439 5.762 1.00 97.50 98 PHE A CA 1
ATOM 795 C C . PHE A 1 98 ? -1.994 12.486 6.597 1.00 97.50 98 PHE A C 1
ATOM 797 O O . PHE A 1 98 ? -2.280 13.672 6.483 1.00 97.50 98 PHE A O 1
ATOM 804 N N . GLU A 1 99 ? -1.022 12.071 7.411 1.00 96.56 99 GLU A N 1
ATOM 805 C CA . GLU A 1 99 ? -0.178 12.978 8.198 1.00 96.56 99 GLU A CA 1
ATOM 806 C C 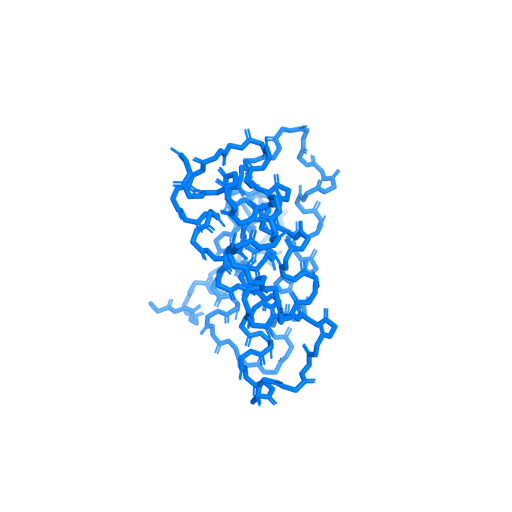. GLU A 1 99 ? 0.694 13.872 7.314 1.00 96.56 99 GLU A C 1
ATOM 808 O O . GLU A 1 99 ? 0.883 15.043 7.642 1.00 96.56 99 GLU A O 1
ATOM 813 N N . LEU A 1 100 ? 1.188 13.342 6.189 1.00 96.06 100 LEU A N 1
ATOM 814 C CA . LEU A 1 100 ? 1.951 14.121 5.217 1.00 96.06 100 LEU A CA 1
ATOM 815 C C . LEU A 1 100 ? 1.053 15.099 4.448 1.00 96.06 100 LEU A C 1
ATOM 817 O O . LEU A 1 100 ? 1.411 16.261 4.259 1.00 96.06 100 LEU A O 1
ATOM 821 N N . GLN A 1 101 ? -0.118 14.633 4.010 1.00 96.50 101 GLN A N 1
ATOM 822 C CA . GLN A 1 101 ? -1.138 15.470 3.393 1.00 96.50 101 GLN A CA 1
ATOM 823 C C . GLN A 1 101 ? -2.534 14.885 3.638 1.00 96.50 101 GLN A C 1
ATOM 825 O O . GLN A 1 101 ? -2.855 13.782 3.184 1.00 96.50 101 GLN A O 1
ATOM 830 N N . SER A 1 102 ? -3.396 15.665 4.294 1.00 95.62 102 SER A N 1
ATOM 831 C CA . SER A 1 102 ? -4.777 15.289 4.623 1.00 95.62 102 SER A CA 1
ATOM 832 C C . SER A 1 102 ? -5.686 15.264 3.389 1.00 95.62 102 SER A C 1
ATOM 834 O O . SER A 1 102 ? -6.547 16.123 3.206 1.00 95.62 102 SER A O 1
ATOM 836 N N . THR A 1 103 ? -5.480 14.299 2.495 1.00 95.81 103 THR A N 1
ATOM 837 C CA . THR A 1 103 ? -6.316 14.129 1.302 1.00 95.81 103 THR A CA 1
ATOM 838 C C . THR A 1 103 ? -7.598 13.368 1.628 1.00 95.81 103 THR A C 1
ATOM 840 O O . THR A 1 103 ? -7.647 12.544 2.545 1.00 95.81 103 THR A O 1
ATOM 843 N N . LEU A 1 104 ? -8.636 13.583 0.815 1.00 95.75 104 LEU A N 1
ATOM 844 C CA . LEU A 1 104 ? -9.885 12.827 0.920 1.00 95.75 104 LEU A CA 1
ATOM 845 C C . LEU A 1 104 ? -9.651 11.317 0.749 1.00 95.75 104 LEU A C 1
ATOM 847 O O . LEU A 1 104 ? -10.266 10.506 1.437 1.00 95.75 104 LEU A O 1
ATOM 851 N N . TYR A 1 105 ? -8.740 10.934 -0.151 1.00 96.94 105 TYR A N 1
ATOM 852 C CA . TYR A 1 105 ? -8.439 9.532 -0.424 1.00 96.94 105 TYR A CA 1
ATOM 853 C C . TYR A 1 105 ? -7.814 8.831 0.788 1.00 96.94 105 TYR A C 1
ATOM 855 O O . TYR A 1 105 ? -8.306 7.774 1.192 1.00 96.94 105 TYR A O 1
ATOM 863 N N . SER A 1 106 ? -6.770 9.406 1.392 1.00 96.94 106 SER A N 1
ATOM 864 C CA . SER A 1 106 ? -6.149 8.824 2.588 1.00 96.94 106 SER A CA 1
ATOM 865 C C . SER A 1 106 ? -7.094 8.873 3.788 1.00 96.94 106 SER A C 1
ATOM 867 O O . SER A 1 106 ? -7.230 7.869 4.485 1.00 96.94 106 SER A O 1
ATOM 869 N N . GLY A 1 107 ? -7.825 9.979 3.964 1.00 97.62 107 GLY A N 1
ATOM 870 C CA . GLY A 1 107 ? -8.780 10.165 5.057 1.00 97.62 107 GLY A CA 1
ATOM 871 C C . GLY A 1 107 ? -9.913 9.139 5.053 1.00 97.62 107 GLY A C 1
ATOM 872 O O . GLY A 1 107 ? -10.119 8.455 6.053 1.00 97.62 107 GLY A O 1
ATOM 873 N N . ILE A 1 108 ? -10.614 8.960 3.926 1.00 97.81 108 ILE A N 1
ATOM 874 C CA . ILE A 1 108 ? -11.724 7.994 3.840 1.00 97.81 108 ILE A CA 1
ATOM 875 C C . ILE A 1 108 ? -11.228 6.569 4.098 1.00 97.81 108 ILE A C 1
ATOM 877 O O . ILE A 1 108 ? -11.847 5.835 4.867 1.00 97.81 108 ILE A O 1
ATOM 881 N N . ASN A 1 109 ? -10.116 6.162 3.476 1.00 98.38 109 ASN A N 1
ATOM 882 C CA . ASN A 1 109 ? -9.602 4.804 3.661 1.00 98.38 109 ASN A CA 1
ATOM 883 C C . ASN A 1 109 ? -9.154 4.558 5.106 1.00 98.38 109 ASN A C 1
ATOM 885 O O . ASN A 1 109 ? -9.453 3.499 5.658 1.00 98.38 109 ASN A O 1
ATOM 889 N N . LEU A 1 110 ? -8.491 5.537 5.724 1.00 98.50 110 LEU A N 1
ATOM 890 C CA . LEU A 1 110 ? -8.095 5.471 7.125 1.00 98.50 110 LEU A CA 1
ATOM 891 C C . LEU A 1 110 ? -9.321 5.358 8.037 1.00 98.50 110 LEU A C 1
ATOM 893 O O . LEU A 1 110 ? -9.393 4.438 8.846 1.00 98.50 110 LEU A O 1
ATOM 897 N N . ALA A 1 111 ? -10.315 6.233 7.866 1.00 98.25 111 ALA A N 1
ATOM 898 C CA . ALA A 1 111 ? -11.527 6.226 8.677 1.00 98.25 111 ALA A CA 1
ATOM 899 C C . ALA A 1 111 ? -12.290 4.898 8.581 1.00 98.25 111 ALA A C 1
ATOM 901 O O . ALA A 1 111 ? -12.662 4.325 9.604 1.00 98.25 111 ALA A O 1
ATOM 902 N N . VAL A 1 112 ? -12.474 4.370 7.367 1.00 97.94 112 VAL A N 1
ATOM 903 C CA . VAL A 1 112 ? -13.146 3.079 7.159 1.00 97.94 112 VAL A CA 1
ATOM 904 C C . VAL A 1 112 ? -12.405 1.958 7.881 1.00 97.94 112 VAL A C 1
ATOM 906 O O . VAL A 1 112 ? -13.032 1.164 8.578 1.00 97.94 112 VAL A O 1
ATOM 909 N N . LEU A 1 113 ? -11.077 1.896 7.763 1.00 98.38 113 LEU A N 1
ATOM 910 C CA . LEU A 1 113 ? -10.295 0.844 8.408 1.00 98.38 113 LEU A CA 1
ATOM 911 C C . LEU A 1 113 ? -10.291 0.959 9.939 1.00 98.38 113 LEU A C 1
ATOM 913 O O . LEU A 1 113 ? -10.366 -0.068 10.608 1.00 98.38 113 LEU A O 1
ATOM 917 N N . LEU A 1 114 ? -10.274 2.177 10.492 1.00 98.31 114 LEU A N 1
ATOM 918 C CA . LEU A 1 114 ? -10.401 2.413 11.936 1.00 98.31 114 LEU A CA 1
ATOM 919 C C . LEU A 1 114 ? -11.770 1.954 12.466 1.00 98.31 114 LEU A C 1
ATOM 921 O O . LEU A 1 114 ? -11.853 1.338 13.527 1.00 98.31 114 LEU A O 1
ATOM 925 N N . ILE A 1 115 ? -12.848 2.198 11.717 1.00 97.56 115 ILE A N 1
ATOM 926 C CA . ILE A 1 115 ? -14.187 1.702 12.072 1.00 97.56 115 ILE A CA 1
ATOM 927 C C . ILE A 1 115 ? -14.222 0.171 12.015 1.00 97.56 115 ILE A C 1
ATOM 929 O O . ILE A 1 115 ? -14.702 -0.477 12.943 1.00 97.56 115 ILE A O 1
ATOM 933 N N . VAL A 1 116 ? -13.653 -0.427 10.964 1.00 97.00 116 VAL A N 1
ATOM 934 C CA . VAL A 1 116 ? -13.544 -1.890 10.826 1.00 97.00 116 VAL A CA 1
ATOM 935 C C . VAL A 1 116 ? -12.667 -2.505 11.925 1.00 97.00 116 VAL A C 1
ATOM 937 O O . VAL A 1 116 ? -12.890 -3.650 12.316 1.00 97.00 116 VAL A O 1
ATOM 940 N N . SER A 1 117 ? -11.707 -1.760 12.482 1.00 97.25 117 SER A N 1
ATOM 941 C CA . SER A 1 117 ? -10.936 -2.185 13.656 1.00 97.25 117 SER A CA 1
ATOM 942 C C . SER A 1 117 ? -11.678 -2.009 14.988 1.00 97.25 117 SER A C 1
ATOM 944 O O . SER A 1 117 ? -11.089 -2.244 16.040 1.00 97.25 117 SER A O 1
ATOM 946 N N . GLY A 1 118 ? -12.947 -1.594 14.964 1.00 96.50 118 GLY A N 1
ATOM 947 C CA . GLY A 1 118 ? -13.802 -1.442 16.141 1.00 96.50 118 GLY A CA 1
ATOM 948 C C . GLY A 1 118 ? -13.787 -0.049 16.774 1.00 96.50 118 GLY A C 1
ATOM 949 O O . GLY A 1 118 ? -14.370 0.128 17.843 1.00 96.50 118 GLY A O 1
ATOM 950 N N . GLN A 1 119 ? -13.141 0.946 16.156 1.00 96.94 119 GLN A N 1
ATOM 951 C CA . GLN A 1 119 ? -13.223 2.319 16.651 1.00 96.94 119 GLN A CA 1
ATOM 952 C C . GLN A 1 119 ? -14.578 2.947 16.318 1.00 96.94 119 GLN A C 1
ATOM 954 O O . GLN A 1 119 ? -15.188 2.659 15.291 1.00 96.94 119 GLN A O 1
ATOM 959 N N . GLN A 1 120 ? -15.028 3.852 17.183 1.00 94.50 120 GLN A N 1
ATOM 960 C CA . GLN A 1 120 ? -16.268 4.603 17.007 1.00 94.50 120 GLN A CA 1
ATOM 961 C C . GLN A 1 120 ? -15.961 6.094 16.889 1.00 94.50 120 GLN A C 1
ATOM 963 O O . GLN A 1 120 ? -14.993 6.584 17.478 1.00 94.50 120 GLN A O 1
ATOM 968 N N . PHE A 1 121 ? -16.772 6.823 16.124 1.00 89.94 121 PHE A N 1
ATOM 969 C CA . PHE A 1 121 ? -16.542 8.245 15.863 1.00 89.94 121 PHE A CA 1
ATOM 970 C C . PHE A 1 121 ? -16.637 9.082 17.148 1.00 89.94 121 PHE A C 1
ATOM 972 O O . PHE A 1 121 ? -15.883 10.030 17.346 1.00 89.94 121 PHE A O 1
ATOM 979 N N . GLU A 1 122 ? -17.522 8.696 18.061 1.00 90.12 122 GLU A N 1
ATOM 980 C CA . GLU A 1 122 ? -17.786 9.378 19.326 1.00 90.12 122 GLU A CA 1
ATOM 981 C C . GLU A 1 122 ? -16.575 9.324 20.270 1.00 90.12 122 GLU A C 1
ATOM 983 O O . GLU A 1 122 ? -16.299 10.282 20.994 1.00 90.12 122 GLU A O 1
ATOM 988 N N . THR A 1 123 ? -15.828 8.216 20.247 1.00 92.00 123 THR A N 1
ATOM 989 C CA . THR A 1 123 ? -14.743 7.933 21.199 1.00 92.00 123 THR A CA 1
ATOM 990 C C . THR A 1 123 ? -13.352 8.113 20.593 1.00 92.00 123 THR A C 1
ATOM 992 O O . THR A 1 123 ? -12.420 8.506 21.297 1.00 92.00 123 THR A O 1
ATOM 995 N N . SER A 1 124 ? -13.189 7.911 19.284 1.00 95.31 124 SER A N 1
ATOM 996 C CA . SER A 1 124 ? -11.899 8.046 18.607 1.00 95.31 124 SER A CA 1
ATOM 997 C C . SER A 1 124 ? -11.578 9.506 18.293 1.00 95.31 124 SER A C 1
ATOM 999 O O . SER A 1 124 ? -12.275 10.195 17.545 1.00 95.31 124 SER A O 1
ATOM 1001 N N . MET A 1 125 ? -10.481 10.010 18.863 1.00 93.00 125 MET A N 1
ATOM 1002 C CA . MET A 1 125 ? -9.947 11.327 18.495 1.00 93.00 125 MET A CA 1
ATOM 1003 C C . MET A 1 125 ? -9.459 11.359 17.045 1.00 93.00 125 MET A C 1
ATOM 1005 O O . MET A 1 125 ? -9.599 12.382 16.378 1.00 93.00 125 MET A O 1
ATOM 1009 N N . GLU A 1 126 ? -8.912 10.245 16.556 1.00 95.12 126 GLU A N 1
ATOM 1010 C CA . GLU A 1 126 ? -8.392 10.136 15.195 1.00 95.12 126 GLU A CA 1
ATOM 1011 C C . GLU A 1 126 ? -9.521 10.234 14.162 1.00 95.12 126 GLU A C 1
ATOM 1013 O O . GLU A 1 126 ? -9.446 11.066 13.261 1.00 95.12 126 GLU A O 1
ATOM 1018 N N . LEU A 1 127 ? -10.623 9.495 14.348 1.00 95.69 127 LEU A N 1
ATOM 1019 C CA . LEU A 1 127 ? -11.792 9.584 13.462 1.00 95.69 127 LEU A CA 1
ATOM 1020 C C . LEU A 1 127 ? -12.392 10.996 13.430 1.00 95.69 127 LEU A C 1
ATOM 1022 O O . LEU A 1 127 ? -12.706 11.510 12.356 1.00 95.69 127 LEU A O 1
ATOM 1026 N N . ARG A 1 128 ? -12.486 11.666 14.585 1.00 93.56 128 ARG A N 1
ATOM 1027 C CA . ARG A 1 128 ? -12.958 13.060 14.649 1.00 93.56 128 ARG A CA 1
ATOM 1028 C C . ARG A 1 128 ? -12.015 14.041 13.965 1.00 93.56 128 ARG A C 1
ATOM 1030 O O . ARG A 1 128 ? -12.486 15.039 13.435 1.00 93.56 128 ARG A O 1
ATOM 1037 N N . LYS A 1 129 ? -10.702 13.791 13.989 1.00 92.38 129 LYS A N 1
ATOM 1038 C CA . LYS A 1 129 ? -9.718 14.610 13.266 1.00 92.38 129 LYS A CA 1
ATOM 1039 C C . LYS A 1 129 ? -9.868 14.445 11.755 1.00 92.38 129 LYS A C 1
ATOM 1041 O O . LYS A 1 129 ? -9.725 15.428 11.046 1.00 92.38 129 LYS A O 1
ATOM 1046 N N . ILE A 1 130 ? -10.157 13.235 11.278 1.00 93.12 130 ILE A N 1
ATOM 1047 C CA . ILE A 1 130 ? -10.356 12.965 9.847 1.00 93.12 130 ILE A CA 1
ATOM 1048 C C . ILE A 1 130 ? -11.656 13.600 9.332 1.00 93.12 130 ILE A C 1
ATOM 1050 O O . ILE A 1 130 ? -11.705 14.051 8.195 1.00 93.12 130 ILE A O 1
ATOM 1054 N N . GLY A 1 131 ? -12.708 13.627 10.155 1.00 83.81 131 GLY A N 1
ATOM 1055 C CA . GLY A 1 131 ? -14.011 14.196 9.790 1.00 83.81 131 GLY A CA 1
ATOM 1056 C C . GLY A 1 131 ? -14.128 15.723 9.899 1.00 83.81 131 GLY A C 1
ATOM 1057 O O . GLY A 1 131 ? -15.234 16.234 9.731 1.00 83.81 131 GLY A O 1
ATOM 1058 N N . LYS A 1 132 ? -13.044 16.433 10.230 1.00 78.31 132 LYS A N 1
ATOM 1059 C CA . LYS A 1 132 ? -12.979 17.902 10.281 1.00 78.31 132 LYS A CA 1
ATOM 1060 C C . LYS A 1 132 ? -12.344 18.451 9.015 1.00 78.31 132 LYS A C 1
ATOM 1062 O O . LYS A 1 132 ? -12.845 19.495 8.549 1.00 78.31 132 LYS A O 1
#

pLDDT: mean 95.9, std 4.05, range [78.31, 98.88]

InterPro domains:
  IPR025136 MAP3K, TRAFs-binding domain [PF13281] (1-131)

Foldseek 3Di:
DLVVLLVVLVVLVPDPPRCVNVDLVSLQSNLVSLLVVPDPCSLVSSLVSLVVSVVPDPDDALVSLQSLLVSLVSVCVVVVNPPVVSLVSSLVSLVVSCVVPVDPSSLVSNLVSCVSVVDDCVPDPSNVVSVD